Protein AF-A0A1R3TRW3-F1 (afdb_monomer_lite)

Secondary structure (DSSP, 8-state):
--------SS-HHHHHHHHHHHHSGGGS-TTTEEEEE-SSS-EEEEE-HHHHHHHHHHHHHHTTSHHHHHHHHHHH---HHHHHHHHHHHT-

Structure (mmCIF, N/CA/C/O backbone):
data_AF-A0A1R3TRW3-F1
#
_entry.id   AF-A0A1R3TRW3-F1
#
loop_
_atom_site.group_PDB
_atom_site.id
_atom_site.type_symbol
_atom_site.label_atom_id
_atom_site.label_alt_id
_atom_site.label_comp_id
_atom_site.label_asym_id
_atom_site.label_entity_id
_atom_site.label_seq_id
_atom_site.pdbx_PDB_ins_code
_atom_site.Cartn_x
_atom_site.Cartn_y
_atom_site.Cartn_z
_atom_site.occupancy
_atom_site.B_iso_or_equiv
_atom_site.auth_seq_id
_atom_site.auth_comp_id
_atom_site.auth_asym_id
_atom_site.auth_atom_id
_atom_site.pdbx_PDB_model_num
ATOM 1 N N . MET A 1 1 ? 6.789 -21.332 -27.321 1.00 35.31 1 MET A N 1
ATOM 2 C CA . MET A 1 1 ? 6.101 -20.105 -26.871 1.00 35.31 1 MET A CA 1
ATOM 3 C C . MET A 1 1 ? 5.660 -20.331 -25.433 1.00 35.31 1 MET A C 1
ATOM 5 O O . MET A 1 1 ? 4.841 -21.225 -25.243 1.00 35.31 1 MET A O 1
ATOM 9 N N . PRO A 1 2 ? 6.227 -19.668 -24.411 1.00 35.25 2 PRO A N 1
ATOM 10 C CA . PRO A 1 2 ? 5.731 -19.849 -23.056 1.00 35.25 2 PRO A CA 1
ATOM 11 C C . PRO A 1 2 ? 4.421 -19.069 -22.899 1.00 35.25 2 PRO A C 1
ATOM 13 O O . PRO A 1 2 ? 4.323 -17.900 -23.259 1.00 35.25 2 PRO A O 1
ATOM 16 N N . THR A 1 3 ? 3.392 -19.747 -22.404 1.00 40.94 3 THR A N 1
ATOM 17 C CA . THR A 1 3 ? 2.090 -19.161 -22.089 1.00 40.94 3 THR A CA 1
ATOM 18 C C . THR A 1 3 ? 2.195 -18.389 -20.777 1.00 40.94 3 THR A C 1
ATOM 20 O O . THR A 1 3 ? 2.376 -18.995 -19.721 1.00 40.94 3 THR A O 1
ATOM 23 N N . VAL A 1 4 ? 2.053 -17.063 -20.823 1.00 44.22 4 VAL A N 1
ATOM 24 C CA . VAL A 1 4 ? 1.880 -16.244 -19.616 1.00 44.22 4 VAL A CA 1
ATOM 25 C C . VAL A 1 4 ? 0.469 -16.500 -19.086 1.00 44.22 4 VAL A C 1
ATOM 27 O O . VAL A 1 4 ? -0.524 -16.108 -19.694 1.00 44.22 4 VAL A O 1
ATOM 30 N N . ARG A 1 5 ? 0.361 -17.228 -17.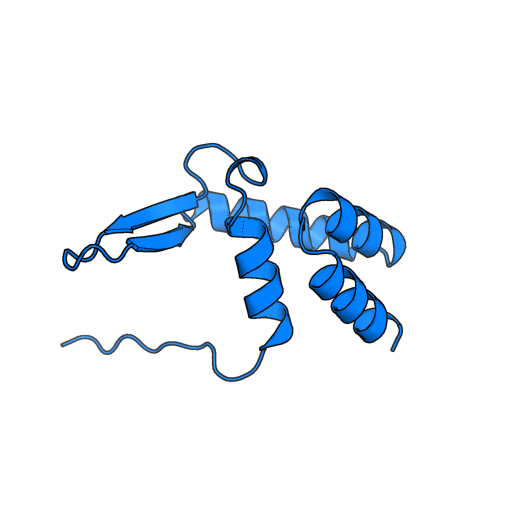972 1.00 38.12 5 ARG A N 1
ATOM 31 C CA . ARG A 1 5 ? -0.908 -17.402 -17.256 1.00 38.12 5 ARG A CA 1
ATOM 32 C C . ARG A 1 5 ? -1.119 -16.207 -16.331 1.00 38.12 5 ARG A C 1
ATOM 34 O O . ARG A 1 5 ? -0.578 -16.180 -15.230 1.00 38.12 5 ARG A O 1
ATOM 41 N N . SER A 1 6 ? -1.950 -15.260 -16.754 1.00 39.56 6 SER A N 1
ATOM 42 C CA . SER A 1 6 ? -2.495 -14.214 -15.884 1.00 39.56 6 SER A CA 1
ATOM 43 C C . SER A 1 6 ? -3.386 -14.869 -14.824 1.00 39.56 6 SER A C 1
ATOM 45 O O . SER A 1 6 ? -4.524 -15.249 -15.089 1.00 39.56 6 SER A O 1
ATOM 47 N N . LYS A 1 7 ? -2.844 -15.073 -13.620 1.00 44.75 7 LYS A N 1
ATOM 48 C CA . LYS A 1 7 ? -3.492 -15.810 -12.521 1.00 44.75 7 LYS A CA 1
ATOM 49 C C . LYS A 1 7 ? -4.424 -14.935 -11.665 1.00 44.75 7 LYS A C 1
ATOM 51 O O . LYS A 1 7 ? -4.646 -15.243 -10.500 1.00 44.75 7 LYS A O 1
ATOM 56 N N . TRP A 1 8 ? -4.990 -13.869 -12.224 1.00 42.75 8 TRP A N 1
ATOM 57 C CA . TRP A 1 8 ? -5.819 -12.912 -11.480 1.00 42.75 8 TRP A CA 1
ATOM 58 C C . TRP A 1 8 ? -7.276 -12.935 -11.950 1.00 42.75 8 TRP A C 1
ATOM 60 O O . TRP A 1 8 ? -7.874 -11.916 -12.271 1.00 42.75 8 TRP A O 1
ATOM 70 N N . GLY A 1 9 ? -7.864 -14.130 -11.999 1.00 35.66 9 GLY A N 1
ATOM 71 C CA . GLY A 1 9 ? -9.313 -14.290 -12.027 1.00 35.66 9 GLY A CA 1
ATOM 72 C C . GLY A 1 9 ? -9.813 -14.439 -10.592 1.00 35.66 9 GLY A C 1
ATOM 73 O O . GLY A 1 9 ? -9.552 -15.473 -9.988 1.00 35.66 9 GLY A O 1
ATOM 74 N N . ALA A 1 10 ? -10.530 -13.426 -10.092 1.00 42.84 10 ALA A N 1
ATOM 75 C CA . ALA A 1 10 ? -11.282 -13.388 -8.824 1.00 42.84 10 ALA A CA 1
ATOM 76 C C . ALA A 1 10 ? -10.631 -12.752 -7.569 1.00 42.84 10 ALA A C 1
ATOM 78 O O . ALA A 1 10 ? -10.680 -13.365 -6.514 1.00 42.84 10 ALA A O 1
ATOM 79 N N . VAL A 1 11 ? -10.152 -11.492 -7.617 1.00 47.66 11 VAL A N 1
ATOM 80 C CA . VAL A 1 11 ? -10.174 -10.575 -6.439 1.00 47.66 11 VAL A CA 1
ATOM 81 C C . VAL A 1 11 ? -10.249 -9.087 -6.865 1.00 47.66 11 VAL A C 1
ATOM 83 O O . VAL A 1 11 ? -9.340 -8.305 -6.615 1.00 47.66 11 VAL A O 1
ATOM 86 N N . GLN A 1 12 ? -11.342 -8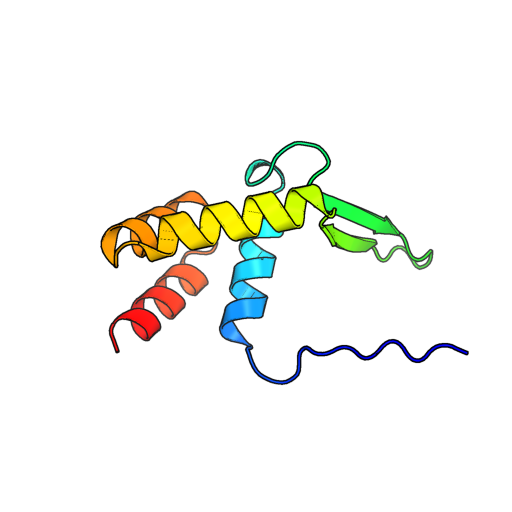.661 -7.508 1.00 55.25 12 GLN A N 1
ATOM 87 C CA . GLN A 1 12 ? -11.519 -7.281 -8.021 1.00 55.25 12 GLN A CA 1
ATOM 88 C C . GLN A 1 12 ? -11.168 -6.142 -7.017 1.00 55.25 12 GLN A C 1
ATOM 90 O O . GLN A 1 12 ? -10.384 -5.271 -7.378 1.00 55.25 12 GLN A O 1
ATOM 95 N N . PRO A 1 13 ? -11.620 -6.145 -5.739 1.00 61.53 13 PRO A N 1
ATOM 96 C CA . PRO A 1 13 ? -11.311 -5.042 -4.818 1.00 61.53 13 PRO A CA 1
ATOM 97 C C . PRO A 1 13 ? -9.858 -5.020 -4.323 1.00 61.53 13 PRO A C 1
ATOM 99 O O . PRO A 1 13 ? -9.404 -3.986 -3.846 1.00 61.53 13 PRO A O 1
ATOM 102 N N . LEU A 1 14 ? -9.139 -6.147 -4.391 1.00 76.31 14 LEU A N 1
ATOM 103 C CA . LEU A 1 14 ? -7.727 -6.192 -4.008 1.00 76.31 14 LEU A CA 1
ATOM 104 C C . LEU A 1 14 ? -6.853 -5.646 -5.136 1.00 76.31 14 LEU A C 1
ATOM 106 O O . LEU A 1 14 ? -5.888 -4.950 -4.861 1.00 76.31 14 LEU A O 1
ATOM 110 N N . THR A 1 15 ? -7.209 -5.920 -6.394 1.00 83.12 15 THR A N 1
ATOM 111 C CA . THR A 1 15 ? -6.487 -5.376 -7.548 1.00 83.12 15 THR A CA 1
ATOM 112 C C . THR A 1 15 ? -6.569 -3.852 -7.595 1.00 83.12 15 THR A C 1
ATOM 114 O O . THR A 1 15 ? -5.531 -3.218 -7.725 1.00 83.12 15 THR A O 1
ATOM 117 N N . GLU A 1 16 ? -7.759 -3.271 -7.416 1.00 89.06 16 GLU A N 1
ATOM 118 C CA . GLU A 1 16 ? -7.940 -1.808 -7.402 1.00 89.06 16 GLU A CA 1
ATOM 119 C C . GLU A 1 16 ? -7.169 -1.148 -6.245 1.00 89.06 16 GLU A C 1
ATOM 121 O O . GLU A 1 16 ? -6.504 -0.139 -6.447 1.00 89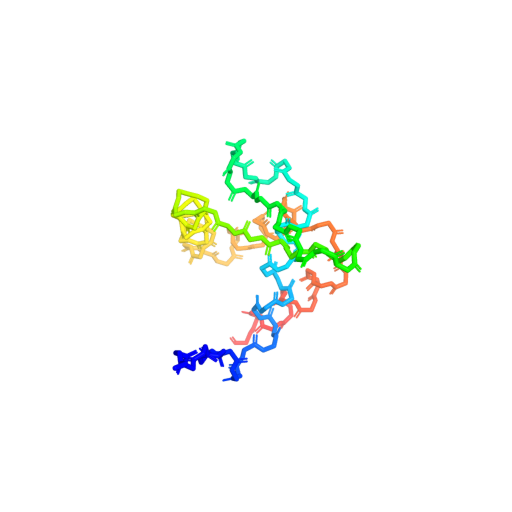.06 16 GLU A O 1
ATOM 126 N N . LEU A 1 17 ? -7.166 -1.761 -5.053 1.00 90.69 17 LEU A N 1
ATOM 127 C CA . LEU A 1 17 ? -6.358 -1.281 -3.928 1.00 90.69 17 LEU A CA 1
ATOM 128 C C . LEU A 1 17 ? -4.858 -1.293 -4.244 1.00 90.69 17 LEU A C 1
ATOM 130 O O . LEU A 1 17 ? -4.168 -0.311 -3.995 1.00 90.69 17 LEU A O 1
ATOM 134 N N . LEU A 1 18 ? -4.346 -2.414 -4.758 1.00 91.88 18 LEU A N 1
ATOM 135 C CA . LEU A 1 18 ? -2.924 -2.537 -5.073 1.00 91.88 18 LEU A CA 1
ATOM 136 C C . LEU A 1 18 ? -2.524 -1.539 -6.160 1.00 91.88 18 LEU A C 1
ATOM 138 O O . LEU A 1 18 ? -1.469 -0.930 -6.045 1.00 91.88 18 LEU A O 1
ATOM 142 N N . GLN A 1 19 ? -3.376 -1.339 -7.169 1.00 90.69 19 GLN A N 1
ATOM 143 C CA . GLN A 1 19 ? -3.169 -0.329 -8.204 1.00 90.69 19 GLN A CA 1
ATOM 144 C C . GLN A 1 19 ? -3.115 1.079 -7.619 1.00 90.69 19 GLN A C 1
ATOM 146 O O . GLN A 1 19 ? -2.187 1.812 -7.944 1.00 90.69 19 GLN A O 1
ATOM 151 N N . ALA A 1 20 ? -4.043 1.441 -6.734 1.00 93.31 20 ALA A N 1
ATOM 152 C CA . ALA A 1 20 ? -4.036 2.755 -6.100 1.00 93.31 20 ALA A CA 1
ATOM 153 C C . ALA A 1 20 ? -2.758 2.994 -5.278 1.00 93.31 20 ALA A C 1
ATOM 155 O O . ALA A 1 20 ? -2.149 4.050 -5.408 1.00 93.31 20 ALA A O 1
ATOM 156 N N . ILE A 1 21 ? -2.291 1.990 -4.522 1.00 93.38 21 ILE A N 1
ATOM 157 C CA . ILE A 1 21 ? -1.040 2.092 -3.751 1.00 93.38 21 ILE A CA 1
ATOM 158 C C . ILE A 1 21 ? 0.163 2.311 -4.678 1.00 93.38 21 ILE A C 1
ATOM 160 O O . ILE A 1 21 ? 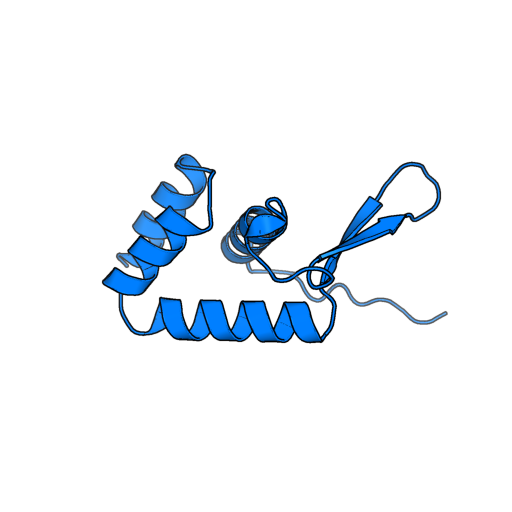0.967 3.196 -4.419 1.00 93.38 21 ILE A O 1
ATOM 164 N N . VAL A 1 22 ? 0.301 1.536 -5.760 1.00 92.62 22 VAL A N 1
ATOM 165 C CA . VAL A 1 22 ? 1.471 1.648 -6.662 1.00 92.62 22 VAL A CA 1
ATOM 166 C C . VAL A 1 22 ? 1.370 2.794 -7.672 1.00 92.62 22 VAL A C 1
ATOM 168 O O . VAL A 1 22 ? 2.311 3.011 -8.431 1.00 92.62 22 VAL A O 1
ATOM 171 N N . SER A 1 23 ? 0.233 3.494 -7.730 1.00 91.06 23 SER A N 1
ATOM 172 C CA . SER A 1 23 ? 0.054 4.663 -8.605 1.00 91.06 23 SER A CA 1
ATOM 173 C C . SER A 1 23 ? 0.700 5.922 -8.029 1.00 91.06 23 SER A C 1
ATOM 175 O O . SER A 1 23 ? 0.966 6.857 -8.779 1.00 91.06 23 SER A O 1
ATOM 177 N N . ASN A 1 24 ? 0.961 5.932 -6.721 1.00 91.81 24 ASN A N 1
ATOM 178 C CA . ASN A 1 24 ? 1.753 6.945 -6.042 1.00 91.81 24 ASN A CA 1
ATOM 179 C C . ASN A 1 24 ? 3.136 6.339 -5.745 1.00 91.81 24 ASN A C 1
ATOM 181 O O . ASN A 1 24 ? 3.252 5.394 -4.965 1.00 91.81 24 ASN A O 1
ATOM 185 N N . ASP A 1 25 ? 4.171 6.823 -6.431 1.00 90.38 25 ASP A N 1
ATOM 186 C CA . ASP A 1 25 ? 5.524 6.269 -6.341 1.00 90.38 25 ASP A CA 1
ATOM 187 C C . ASP A 1 25 ? 6.219 6.575 -5.007 1.00 90.38 25 ASP A C 1
ATOM 189 O O . ASP A 1 25 ? 7.071 5.792 -4.592 1.00 90.38 25 ASP A O 1
ATOM 193 N N . ASP A 1 26 ? 5.783 7.614 -4.287 1.00 91.94 26 ASP A N 1
ATOM 194 C CA . ASP A 1 26 ? 6.252 7.951 -2.937 1.00 91.94 26 ASP A CA 1
ATOM 195 C C . ASP A 1 26 ? 5.802 6.934 -1.868 1.00 91.94 26 ASP A C 1
ATOM 197 O O . ASP A 1 26 ? 6.331 6.921 -0.753 1.00 91.94 26 ASP A O 1
ATOM 201 N N . ASN A 1 27 ? 4.842 6.056 -2.185 1.00 94.06 27 ASN A N 1
ATOM 202 C CA . ASN A 1 27 ? 4.374 5.025 -1.254 1.00 94.06 27 ASN A CA 1
ATOM 203 C C . ASN A 1 27 ? 5.395 3.907 -1.018 1.00 94.06 27 ASN A C 1
ATOM 205 O O . ASN A 1 27 ? 5.283 3.187 -0.023 1.00 94.06 27 ASN A O 1
ATOM 209 N N . LEU A 1 28 ? 6.338 3.714 -1.943 1.00 94.69 28 LEU A N 1
ATOM 210 C CA . LEU A 1 28 ? 7.347 2.662 -1.878 1.00 94.69 28 LEU A CA 1
ATOM 211 C C . LEU A 1 28 ? 8.745 3.242 -2.090 1.00 94.69 28 LEU A C 1
ATOM 213 O O . LEU A 1 28 ? 8.935 4.339 -2.608 1.00 94.69 28 LEU A O 1
ATOM 217 N N . SER A 1 29 ? 9.755 2.478 -1.691 1.00 94.69 29 SER A N 1
ATOM 218 C CA . SER A 1 29 ? 11.147 2.884 -1.847 1.00 94.69 29 SER A CA 1
ATOM 219 C C . SER A 1 29 ? 11.533 3.088 -3.320 1.00 94.69 29 SER A C 1
ATOM 221 O O . SER A 1 29 ? 11.004 2.452 -4.235 1.00 94.69 29 SER A O 1
ATOM 223 N N . TYR A 1 30 ? 12.518 3.956 -3.574 1.00 90.38 30 TYR A N 1
ATOM 224 C CA . TYR A 1 30 ? 13.014 4.188 -4.933 1.00 90.38 30 TYR A CA 1
ATOM 225 C C . TYR A 1 30 ? 13.476 2.877 -5.591 1.00 90.38 30 TYR A C 1
ATOM 227 O O . TYR A 1 30 ? 14.281 2.134 -5.030 1.00 90.38 30 TYR A O 1
ATOM 235 N N . GLY A 1 31 ? 12.985 2.612 -6.805 1.00 90.38 31 GLY A N 1
ATOM 236 C CA . GLY A 1 31 ? 13.246 1.366 -7.531 1.00 90.38 31 GLY A CA 1
ATOM 237 C C . GLY A 1 31 ? 12.326 0.197 -7.152 1.00 90.38 31 GLY A C 1
ATOM 238 O O . GLY A 1 31 ? 12.442 -0.871 -7.752 1.00 90.38 31 GLY A O 1
ATOM 239 N N . SER A 1 32 ? 11.394 0.375 -6.209 1.00 94.38 32 SER A N 1
ATOM 240 C CA . SER A 1 32 ? 10.357 -0.619 -5.898 1.00 94.38 32 SER A CA 1
ATOM 241 C C . SER A 1 32 ? 9.284 -0.684 -6.986 1.00 94.38 32 SER A C 1
ATOM 243 O O . SER A 1 32 ? 8.845 -1.777 -7.346 1.00 94.38 32 SER A O 1
ATOM 245 N N . ILE A 1 33 ? 8.909 0.468 -7.549 1.00 92.88 33 ILE A N 1
ATOM 246 C CA . ILE A 1 33 ? 7.979 0.597 -8.677 1.00 92.88 33 ILE A CA 1
ATOM 247 C C . ILE A 1 33 ? 8.776 0.931 -9.938 1.00 92.88 33 ILE A C 1
ATOM 249 O O . ILE A 1 33 ? 9.632 1.816 -9.937 1.00 92.88 33 ILE A O 1
ATOM 253 N N . ILE A 1 34 ? 8.494 0.221 -11.029 1.00 90.31 34 ILE A N 1
ATOM 254 C CA . ILE A 1 34 ? 9.103 0.451 -12.338 1.00 90.31 34 ILE A CA 1
ATOM 255 C C . ILE A 1 34 ? 8.026 0.569 -13.416 1.00 90.31 34 ILE A C 1
ATOM 257 O O . ILE A 1 34 ? 6.982 -0.078 -13.355 1.00 90.31 34 ILE A O 1
ATOM 261 N N . SER A 1 3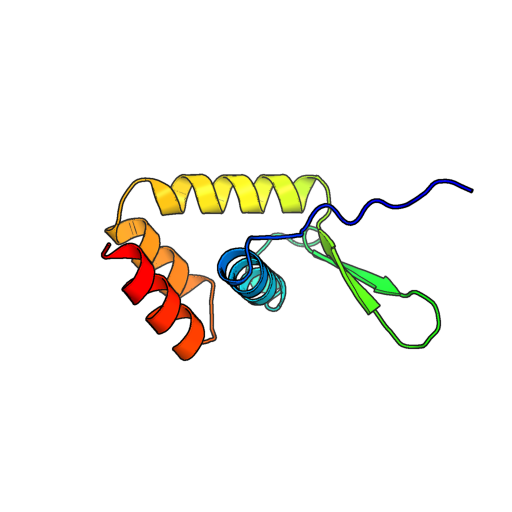5 ? 8.309 1.368 -14.442 1.00 89.44 35 SER A N 1
ATOM 262 C CA . SER A 1 35 ? 7.515 1.407 -15.671 1.00 89.44 35 SER A CA 1
ATOM 263 C C . SER A 1 35 ? 8.219 0.598 -16.753 1.00 89.44 35 SER A C 1
ATOM 265 O O . SER A 1 35 ? 9.342 0.919 -17.144 1.00 89.44 35 SER A O 1
ATOM 267 N N . VAL A 1 36 ? 7.564 -0.453 -17.240 1.00 87.12 36 VAL A N 1
ATOM 268 C CA . VAL A 1 36 ? 8.063 -1.269 -18.350 1.00 87.12 36 VAL A CA 1
ATOM 269 C C . VAL A 1 36 ? 7.380 -0.814 -19.630 1.00 87.12 36 VAL A C 1
ATOM 271 O O . VAL A 1 36 ? 6.176 -0.996 -19.787 1.00 87.12 36 VAL A O 1
ATOM 274 N N . TYR A 1 37 ? 8.152 -0.231 -20.543 1.00 86.75 37 TYR A N 1
ATOM 275 C CA . TYR A 1 37 ? 7.665 0.197 -21.853 1.00 86.75 37 TYR A CA 1
ATOM 276 C C . TYR A 1 37 ? 7.628 -0.991 -22.814 1.00 86.75 37 TYR A C 1
ATOM 278 O O . TYR A 1 37 ? 8.643 -1.663 -23.011 1.00 86.75 37 TYR A O 1
ATOM 286 N N . THR A 1 38 ? 6.470 -1.247 -23.420 1.00 84.12 38 THR A N 1
ATOM 287 C CA . THR A 1 38 ? 6.280 -2.362 -24.366 1.00 84.12 38 THR A CA 1
ATOM 288 C C . THR A 1 38 ? 6.497 -1.962 -25.827 1.00 84.12 38 THR A C 1
ATOM 290 O O . THR A 1 38 ? 6.560 -2.838 -26.686 1.00 84.12 38 THR A O 1
ATOM 293 N N . GLY A 1 39 ? 6.701 -0.669 -26.104 1.00 77.62 39 GLY A N 1
ATOM 294 C CA . GLY A 1 39 ? 7.038 -0.131 -27.428 1.00 77.62 39 GLY A CA 1
ATOM 295 C C . GLY A 1 39 ? 5.891 0.599 -28.132 1.00 77.62 39 GLY A C 1
ATOM 296 O O . GLY A 1 39 ? 6.168 1.413 -29.007 1.00 77.62 39 GLY A O 1
ATOM 297 N N . ASP A 1 40 ? 4.643 0.389 -27.706 1.00 77.12 40 ASP A N 1
ATOM 298 C CA . ASP A 1 40 ? 3.442 1.009 -28.292 1.00 77.12 40 ASP A CA 1
ATOM 299 C C . ASP A 1 40 ? 3.000 2.286 -27.540 1.00 77.12 40 ASP A C 1
ATOM 301 O O . ASP A 1 40 ? 1.810 2.533 -27.380 1.00 77.12 40 ASP A O 1
ATOM 305 N N . ASP A 1 41 ? 3.948 3.066 -26.997 1.00 75.38 41 ASP A N 1
ATOM 306 C CA . ASP A 1 41 ? 3.713 4.173 -26.035 1.00 75.38 41 ASP A CA 1
ATOM 307 C C . ASP A 1 41 ? 2.944 3.779 -24.754 1.00 75.38 41 ASP A C 1
ATOM 309 O O . ASP A 1 41 ? 2.701 4.601 -23.870 1.00 75.38 41 ASP A O 1
ATOM 313 N N . GLU A 1 42 ? 2.624 2.499 -24.602 1.00 78.44 42 GLU A N 1
ATOM 314 C CA . GLU A 1 42 ? 2.069 1.929 -23.389 1.00 78.44 42 GLU A CA 1
ATOM 315 C C . GLU A 1 42 ? 3.197 1.532 -22.431 1.00 78.44 42 GLU A C 1
ATOM 317 O O . GLU A 1 42 ? 4.202 0.906 -22.800 1.00 78.44 42 GLU A O 1
ATOM 322 N N . SER A 1 43 ? 3.015 1.896 -21.164 1.00 83.69 43 SER A N 1
ATOM 323 C CA . SER A 1 43 ? 3.832 1.410 -20.065 1.00 83.69 43 SER A CA 1
ATOM 324 C C . SER A 1 43 ? 2.984 0.565 -19.124 1.00 83.69 43 SER A C 1
ATOM 326 O O . SER A 1 43 ? 1.806 0.826 -18.881 1.00 83.69 43 SER A O 1
ATOM 328 N N . VAL A 1 44 ? 3.601 -0.485 -18.594 1.00 85.81 44 VAL A N 1
ATOM 329 C CA . VAL A 1 44 ? 3.018 -1.305 -17.538 1.00 85.81 44 VAL A CA 1
ATOM 330 C C . VAL A 1 44 ? 3.743 -0.986 -16.242 1.00 85.81 44 VAL A C 1
ATOM 332 O O . VAL A 1 44 ? 4.965 -1.138 -16.160 1.00 85.81 44 VAL A O 1
ATOM 335 N N . THR A 1 45 ? 2.991 -0.578 -15.222 1.00 88.50 45 THR A N 1
ATOM 336 C CA . THR A 1 45 ? 3.505 -0.480 -13.855 1.00 88.50 45 THR A CA 1
ATOM 337 C C . THR A 1 45 ? 3.796 -1.882 -13.333 1.00 88.50 45 THR A C 1
ATOM 339 O O . THR A 1 45 ? 2.913 -2.742 -13.290 1.00 88.50 45 THR A O 1
ATOM 342 N N . ALA A 1 46 ? 5.039 -2.119 -12.934 1.00 90.19 46 ALA A N 1
ATOM 343 C CA . ALA A 1 46 ? 5.486 -3.367 -12.339 1.00 90.19 46 ALA A CA 1
ATOM 344 C C . ALA A 1 46 ? 6.222 -3.100 -11.023 1.00 90.19 46 ALA A C 1
ATOM 346 O O . ALA A 1 46 ? 6.741 -2.011 -10.788 1.00 90.19 46 ALA A O 1
ATOM 347 N N . LEU A 1 47 ? 6.266 -4.120 -10.169 1.00 92.38 47 LEU A N 1
ATOM 348 C CA . LEU A 1 47 ? 7.022 -4.100 -8.922 1.00 92.38 47 LEU A CA 1
ATOM 349 C C . LEU A 1 47 ? 8.280 -4.948 -9.075 1.00 92.38 47 LEU A C 1
ATOM 351 O O . LEU A 1 47 ? 8.235 -6.029 -9.669 1.00 92.38 47 LEU A O 1
ATOM 355 N N . THR A 1 48 ? 9.392 -4.471 -8.526 1.00 93.25 48 THR A N 1
ATOM 356 C CA . THR A 1 48 ? 10.586 -5.305 -8.357 1.00 93.25 48 THR A CA 1
ATOM 357 C C . THR A 1 48 ? 10.362 -6.333 -7.252 1.00 93.25 48 THR A C 1
ATOM 359 O O . THR A 1 48 ? 9.427 -6.224 -6.457 1.00 93.25 48 THR A O 1
ATOM 362 N N . ASP A 1 49 ? 11.233 -7.339 -7.169 1.00 93.88 49 ASP A N 1
ATOM 363 C CA . ASP A 1 49 ? 11.161 -8.334 -6.093 1.00 93.88 49 ASP A CA 1
ATOM 364 C C . ASP A 1 49 ? 11.250 -7.688 -4.703 1.00 93.88 49 ASP A C 1
ATOM 366 O O . ASP A 1 49 ? 10.615 -8.161 -3.760 1.00 93.88 49 ASP A O 1
ATOM 370 N N . ASP A 1 50 ? 12.018 -6.606 -4.566 1.00 93.12 50 ASP A N 1
ATOM 371 C CA . ASP A 1 50 ? 12.138 -5.877 -3.305 1.00 93.12 50 ASP A CA 1
ATOM 372 C C . ASP A 1 50 ? 10.910 -4.997 -3.043 1.00 93.12 50 ASP A C 1
ATOM 374 O O . ASP A 1 50 ? 10.383 -5.038 -1.932 1.00 93.12 50 ASP A O 1
ATOM 378 N N . GLY A 1 51 ? 10.354 -4.342 -4.070 1.00 94.06 51 GLY A N 1
ATOM 379 C CA . GLY A 1 51 ? 9.073 -3.635 -3.956 1.00 94.06 51 GLY A CA 1
ATOM 380 C C . GLY A 1 51 ? 7.902 -4.551 -3.582 1.00 94.06 51 GLY A C 1
ATOM 381 O O . GLY A 1 51 ? 7.056 -4.190 -2.766 1.00 94.06 51 GLY A O 1
ATOM 382 N N . MET A 1 52 ? 7.880 -5.784 -4.098 1.00 93.38 52 MET A N 1
ATOM 383 C CA . MET A 1 52 ? 6.901 -6.803 -3.699 1.00 93.38 52 MET A CA 1
ATOM 384 C C . MET A 1 52 ? 7.030 -7.188 -2.218 1.00 93.38 52 MET A C 1
ATOM 386 O O . MET A 1 52 ? 6.014 -7.375 -1.550 1.00 93.38 52 MET A O 1
ATOM 390 N N . LYS A 1 53 ? 8.257 -7.318 -1.692 1.00 94.94 53 LYS A N 1
ATOM 391 C CA . LYS A 1 53 ? 8.491 -7.629 -0.268 1.00 94.94 53 LYS A CA 1
ATOM 392 C C . LYS A 1 53 ? 8.106 -6.461 0.635 1.00 94.94 53 LYS A C 1
ATOM 394 O O . LYS A 1 53 ? 7.526 -6.690 1.692 1.00 94.94 53 LYS A O 1
ATOM 399 N N . GLU A 1 54 ? 8.433 -5.239 0.226 1.00 95.50 54 GLU A N 1
ATOM 400 C CA . GLU A 1 54 ? 8.068 -4.010 0.931 1.00 95.50 54 GLU A CA 1
ATOM 401 C C . GLU A 1 54 ? 6.544 -3.897 1.056 1.00 95.50 54 GLU A C 1
ATOM 403 O O . GLU A 1 54 ? 6.020 -3.794 2.166 1.00 95.50 54 GLU A O 1
ATOM 408 N N . LEU A 1 55 ? 5.825 -4.061 -0.059 1.00 94.44 55 LEU A N 1
ATOM 409 C CA . LEU A 1 55 ? 4.364 -4.037 -0.077 1.00 94.44 55 LEU A CA 1
ATOM 410 C C . LEU A 1 55 ? 3.746 -5.161 0.770 1.00 94.44 55 LEU A C 1
ATOM 412 O O . LEU A 1 55 ? 2.790 -4.927 1.508 1.00 94.44 55 LEU A O 1
ATOM 416 N N . ASP A 1 56 ? 4.291 -6.379 0.710 1.00 94.38 56 ASP A N 1
ATOM 417 C CA . ASP A 1 56 ? 3.838 -7.492 1.553 1.00 94.38 56 ASP A CA 1
ATOM 418 C C . ASP A 1 56 ? 4.032 -7.193 3.050 1.00 94.38 56 ASP A C 1
ATOM 420 O O . ASP A 1 56 ? 3.146 -7.475 3.859 1.00 94.38 56 ASP A O 1
ATOM 424 N N . GLN A 1 57 ? 5.151 -6.571 3.429 1.00 95.50 57 GLN A N 1
ATOM 425 C CA . GLN A 1 57 ? 5.406 -6.163 4.811 1.00 95.50 57 GLN A CA 1
ATOM 426 C C . GLN A 1 57 ? 4.435 -5.067 5.269 1.00 95.50 57 GLN A C 1
ATOM 428 O O . GLN A 1 57 ? 3.823 -5.205 6.329 1.00 95.50 57 GLN A O 1
ATOM 433 N N . MET A 1 58 ? 4.215 -4.036 4.449 1.00 94.94 58 MET A N 1
ATOM 434 C CA . MET A 1 58 ? 3.238 -2.977 4.726 1.00 94.94 58 MET A CA 1
ATOM 435 C C . MET A 1 58 ? 1.830 -3.542 4.934 1.00 94.94 58 MET A C 1
ATOM 437 O O . MET A 1 58 ? 1.157 -3.205 5.909 1.00 94.94 58 MET A O 1
ATOM 441 N N . LEU A 1 59 ? 1.389 -4.451 4.057 1.00 93.88 59 LEU A N 1
ATOM 442 C CA . LEU A 1 59 ? 0.081 -5.093 4.180 1.00 93.88 59 LEU A CA 1
ATOM 443 C C . LEU A 1 59 ? -0.007 -5.972 5.430 1.00 93.88 59 LEU A C 1
ATOM 445 O O . LEU A 1 59 ? -1.050 -5.989 6.084 1.00 93.88 59 LEU A O 1
ATOM 449 N N . LYS A 1 60 ? 1.061 -6.693 5.787 1.00 94.81 60 LYS A N 1
ATOM 450 C CA . LYS A 1 60 ? 1.111 -7.473 7.032 1.00 94.81 60 LYS A CA 1
ATOM 451 C C . LYS A 1 60 ? 0.950 -6.584 8.255 1.00 94.81 60 LYS A C 1
ATOM 453 O O . LYS A 1 60 ? 0.156 -6.933 9.126 1.00 94.81 60 LYS A O 1
ATOM 458 N N . ASP A 1 61 ? 1.651 -5.455 8.302 1.00 95.31 61 ASP A N 1
ATOM 459 C CA . ASP A 1 61 ? 1.571 -4.519 9.423 1.00 95.31 61 ASP A CA 1
ATOM 460 C C . ASP A 1 61 ? 0.193 -3.853 9.507 1.00 95.31 61 ASP A C 1
ATOM 462 O O . ASP A 1 61 ? -0.433 -3.865 10.565 1.00 95.31 61 ASP A O 1
ATOM 466 N N . ALA A 1 62 ? -0.356 -3.406 8.378 1.00 94.31 62 ALA A N 1
ATOM 467 C CA . ALA A 1 62 ? -1.696 -2.828 8.310 1.00 94.31 62 ALA A CA 1
ATOM 468 C C . ALA A 1 62 ? -2.803 -3.805 8.746 1.00 94.31 62 ALA A C 1
ATOM 470 O O . ALA A 1 62 ? -3.836 -3.404 9.277 1.00 94.31 62 ALA A O 1
ATOM 471 N N . ARG A 1 63 ? -2.623 -5.112 8.520 1.00 92.69 63 ARG A N 1
ATOM 472 C CA . ARG A 1 63 ? -3.626 -6.143 8.844 1.00 92.69 63 ARG A CA 1
ATOM 473 C C . ARG A 1 63 ? -3.573 -6.635 10.292 1.00 92.69 63 ARG A C 1
ATOM 475 O O . ARG A 1 63 ? -4.357 -7.518 10.641 1.00 92.69 63 ARG A O 1
ATOM 482 N N . ARG A 1 64 ? -2.707 -6.073 11.140 1.00 94.31 64 ARG A N 1
ATOM 483 C CA . ARG A 1 64 ? -2.586 -6.450 12.561 1.00 94.31 64 ARG A CA 1
ATOM 484 C C . ARG A 1 64 ? -3.818 -6.077 13.386 1.00 94.31 64 ARG A C 1
ATOM 486 O O . ARG A 1 64 ? -4.157 -6.803 14.322 1.00 94.31 64 ARG A O 1
ATOM 493 N N . SER A 1 65 ? -4.534 -5.015 13.017 1.00 94.06 65 SER A N 1
ATOM 494 C CA . SER A 1 65 ? -5.796 -4.632 13.653 1.00 94.06 65 SER A CA 1
ATOM 495 C C . SER A 1 65 ? -6.724 -3.850 12.711 1.00 94.06 65 SER A C 1
ATOM 497 O O . SER A 1 65 ? -6.274 -3.268 11.724 1.00 94.06 65 SER A O 1
ATOM 499 N N . PRO A 1 66 ? -8.039 -3.774 13.008 1.00 92.31 66 PRO A N 1
ATOM 500 C CA . PRO A 1 66 ? -8.966 -2.958 12.222 1.00 92.31 66 PRO A CA 1
ATOM 501 C C . PRO A 1 66 ? -8.651 -1.457 12.230 1.00 92.31 66 PRO A C 1
ATOM 503 O O . PRO A 1 66 ? -9.108 -0.755 11.332 1.00 92.31 66 PRO A O 1
ATOM 506 N N . GLN A 1 67 ? -7.945 -0.958 13.251 1.00 94.31 67 GLN A N 1
ATOM 507 C CA . GLN A 1 67 ? -7.542 0.447 13.319 1.00 94.31 67 GLN A CA 1
ATOM 508 C C . GLN A 1 67 ? -6.334 0.702 12.416 1.00 94.31 67 GLN A C 1
ATOM 510 O O . GLN A 1 67 ? -6.429 1.551 11.540 1.00 94.31 67 GLN A O 1
ATOM 515 N N . GLU A 1 68 ? -5.277 -0.110 12.531 1.00 95.50 68 GLU A N 1
ATOM 516 C CA . GLU A 1 68 ? -4.102 -0.032 11.644 1.00 95.50 68 GLU A CA 1
ATOM 517 C C . GLU A 1 68 ? -4.496 -0.197 10.174 1.00 95.50 68 GLU A C 1
ATOM 519 O O . GLU A 1 68 ? -3.959 0.484 9.307 1.00 95.50 68 GLU A O 1
ATOM 524 N N . TRP A 1 69 ? -5.499 -1.032 9.888 1.00 95.19 69 TRP A N 1
ATOM 525 C CA . TRP A 1 69 ? -6.019 -1.179 8.534 1.00 95.19 69 TRP A CA 1
ATOM 526 C C . TRP A 1 69 ? -6.662 0.109 8.005 1.00 95.19 69 TRP A C 1
ATOM 528 O O . TRP A 1 69 ? -6.512 0.435 6.831 1.00 95.19 69 TRP A O 1
ATOM 538 N N . LYS A 1 70 ? -7.389 0.849 8.849 1.00 94.31 70 LYS A N 1
ATOM 539 C CA . LYS A 1 70 ? -8.002 2.125 8.454 1.00 94.31 70 LYS A CA 1
ATOM 540 C C . LYS A 1 70 ? -6.944 3.205 8.267 1.00 94.31 70 LYS A C 1
ATOM 542 O O . LYS A 1 70 ? -6.998 3.884 7.249 1.00 94.31 70 LYS A O 1
ATOM 547 N N . ASP A 1 71 ? -5.999 3.301 9.198 1.00 95.50 71 ASP A N 1
ATOM 548 C CA . ASP A 1 71 ? -4.922 4.294 9.169 1.00 95.50 71 ASP A CA 1
ATOM 549 C C . ASP A 1 71 ? -4.013 4.082 7.949 1.00 95.50 71 ASP A C 1
ATOM 551 O O . ASP A 1 71 ? -3.631 5.038 7.279 1.00 95.50 71 ASP A O 1
ATOM 555 N N . PHE A 1 72 ? -3.732 2.819 7.606 1.00 95.81 72 PHE A N 1
ATOM 556 C CA . PHE A 1 72 ? -3.016 2.453 6.387 1.00 95.81 72 PHE A CA 1
ATOM 557 C C . PHE A 1 72 ? -3.744 2.933 5.128 1.00 95.81 72 PHE A C 1
ATOM 559 O O . PHE A 1 72 ? -3.137 3.572 4.274 1.00 95.81 72 PHE A O 1
ATOM 566 N N . LEU A 1 73 ? -5.048 2.656 5.016 1.00 94.94 73 LEU A N 1
ATOM 567 C CA . LEU A 1 73 ? -5.827 3.093 3.856 1.00 94.94 73 LEU A CA 1
ATOM 568 C C . LEU A 1 73 ? -5.848 4.619 3.722 1.00 94.94 73 LEU A C 1
ATOM 570 O O . LEU A 1 73 ? -5.742 5.109 2.610 1.00 94.94 73 LEU A O 1
ATOM 574 N N . ASP A 1 74 ? -5.943 5.354 4.830 1.00 94.94 74 ASP A N 1
ATOM 575 C CA . ASP A 1 74 ? -5.939 6.823 4.806 1.00 94.94 74 ASP A CA 1
ATOM 576 C C . ASP A 1 74 ? -4.559 7.421 4.485 1.00 94.94 74 ASP A C 1
ATOM 578 O O . ASP A 1 74 ? -4.481 8.568 4.059 1.00 94.94 74 ASP A O 1
ATOM 582 N N . SER A 1 75 ? -3.478 6.665 4.698 1.00 94.81 75 SER A N 1
ATOM 583 C CA . SER A 1 75 ? -2.104 7.145 4.491 1.00 94.81 75 SER A CA 1
ATOM 584 C C . SER A 1 75 ? -1.538 6.810 3.111 1.00 94.81 75 SER A C 1
ATOM 586 O O . SER A 1 75 ? -0.692 7.545 2.621 1.00 94.81 75 SER A O 1
ATOM 588 N N . PHE A 1 76 ? -1.962 5.693 2.510 1.00 94.56 76 PHE A N 1
ATOM 589 C CA . PHE A 1 76 ? -1.351 5.142 1.289 1.00 94.56 76 PHE A CA 1
ATOM 590 C C . PHE A 1 76 ? -2.300 5.097 0.083 1.00 94.56 76 PHE A C 1
ATOM 592 O O . PHE A 1 76 ? -1.912 4.626 -0.987 1.00 94.56 76 PHE A O 1
ATOM 599 N N . VAL A 1 77 ? -3.556 5.529 0.236 1.00 94.25 77 VAL A N 1
ATOM 600 C CA . VAL A 1 77 ? -4.553 5.521 -0.843 1.00 94.25 77 VAL A CA 1
ATOM 601 C C . VAL A 1 77 ? -5.236 6.882 -0.921 1.00 94.25 77 VAL A C 1
ATOM 603 O O . VAL A 1 77 ? -6.084 7.204 -0.094 1.00 94.25 77 VAL A O 1
ATOM 606 N N . ASP A 1 78 ? -4.912 7.645 -1.963 1.00 91.31 78 ASP A N 1
ATOM 607 C CA . ASP A 1 78 ? -5.467 8.990 -2.178 1.00 91.31 78 ASP A CA 1
ATOM 608 C C . ASP A 1 78 ? -6.942 8.971 -2.630 1.00 91.31 78 ASP A C 1
ATOM 610 O O . ASP A 1 78 ? -7.673 9.951 -2.495 1.00 91.31 78 ASP A O 1
ATOM 614 N N . GLU A 1 79 ? -7.411 7.850 -3.183 1.00 92.94 79 GLU A N 1
ATOM 615 C CA . GLU A 1 79 ? -8.772 7.726 -3.701 1.00 92.94 79 GLU A CA 1
ATOM 616 C C . GLU A 1 79 ? -9.795 7.493 -2.572 1.00 92.94 79 GLU A C 1
ATOM 618 O O . GLU A 1 79 ? -10.063 6.363 -2.151 1.00 92.94 79 GLU A O 1
ATOM 623 N N . GLU A 1 80 ? -10.418 8.577 -2.101 1.00 91.44 80 GLU A N 1
ATOM 624 C CA . GLU A 1 80 ? -11.367 8.551 -0.976 1.00 91.44 80 GLU A CA 1
ATOM 625 C C . GLU A 1 80 ? -12.558 7.593 -1.187 1.00 91.44 80 GLU A C 1
ATOM 627 O O . GLU A 1 80 ? -12.977 6.896 -0.255 1.00 91.44 80 GLU A O 1
ATOM 632 N N . GLU A 1 81 ? -13.105 7.513 -2.408 1.00 92.12 81 GLU A N 1
ATOM 633 C CA . GLU A 1 81 ? -14.230 6.619 -2.724 1.00 92.12 81 GLU A CA 1
ATOM 634 C C . GLU A 1 81 ? -13.824 5.142 -2.587 1.00 92.12 81 GLU A C 1
ATOM 636 O O . GLU A 1 81 ? -14.554 4.324 -2.004 1.00 92.12 81 GLU A O 1
ATOM 641 N N . LEU A 1 82 ? -12.621 4.804 -3.059 1.00 91.31 82 LEU A N 1
ATOM 642 C CA . LEU A 1 82 ? -12.043 3.473 -2.930 1.00 91.31 82 LEU A CA 1
ATOM 643 C C . LEU A 1 82 ? -11.833 3.113 -1.455 1.00 91.31 82 LEU A C 1
ATOM 645 O O . LEU A 1 82 ? -12.261 2.033 -1.024 1.00 91.31 82 LEU A O 1
ATOM 649 N N . VAL A 1 83 ? -11.253 4.027 -0.671 1.00 92.25 83 VAL A N 1
ATOM 650 C CA . VAL A 1 83 ? -11.049 3.865 0.776 1.00 92.25 83 VAL A CA 1
ATOM 651 C C . VAL A 1 83 ? -12.376 3.611 1.490 1.00 92.25 83 VAL A C 1
ATOM 653 O O . VAL A 1 83 ? -12.500 2.629 2.232 1.00 92.25 83 VAL A O 1
ATOM 656 N N . ALA A 1 84 ? -13.401 4.428 1.233 1.00 92.06 84 ALA A N 1
ATOM 657 C CA . ALA A 1 84 ? -14.720 4.284 1.848 1.00 92.06 84 ALA A CA 1
ATOM 658 C C . ALA A 1 84 ? -15.352 2.917 1.536 1.00 92.06 84 ALA A C 1
ATOM 660 O O . ALA A 1 84 ? -15.846 2.221 2.433 1.00 92.06 84 ALA A O 1
ATOM 661 N N . ARG A 1 85 ? -15.278 2.481 0.274 1.00 91.00 85 ARG A N 1
ATOM 662 C CA . ARG A 1 85 ? -15.819 1.193 -0.181 1.00 91.00 85 ARG A CA 1
ATOM 663 C C . ARG A 1 85 ? -15.085 0.002 0.441 1.00 91.00 85 ARG A C 1
ATOM 665 O O . ARG A 1 85 ? -15.728 -0.988 0.802 1.00 91.00 85 ARG A O 1
ATOM 672 N N . ILE A 1 86 ? -13.760 0.073 0.582 1.00 89.00 86 ILE A N 1
ATOM 673 C CA . ILE A 1 86 ? -12.958 -0.981 1.223 1.00 89.00 86 ILE A CA 1
ATOM 674 C C . ILE A 1 86 ? -13.244 -1.037 2.726 1.00 89.00 86 ILE A C 1
ATOM 676 O O . ILE A 1 86 ? -13.478 -2.127 3.258 1.00 89.00 86 ILE A O 1
ATOM 680 N N . LYS A 1 87 ? -13.299 0.117 3.404 1.00 88.38 87 LYS A N 1
ATOM 681 C CA . LYS A 1 87 ? -13.659 0.202 4.827 1.00 88.38 87 LYS A CA 1
ATOM 682 C C . LYS A 1 87 ? -15.037 -0.407 5.083 1.00 88.38 87 LYS A C 1
ATOM 684 O O . LYS A 1 87 ? -15.159 -1.241 5.974 1.00 88.38 87 LYS A O 1
ATOM 689 N N . ALA A 1 88 ? -16.034 -0.096 4.251 1.00 87.50 88 ALA A N 1
ATOM 690 C CA . ALA A 1 88 ? -17.385 -0.653 4.362 1.00 87.50 88 ALA A CA 1
ATOM 691 C C . ALA A 1 88 ? -17.442 -2.183 4.182 1.00 87.50 88 ALA A C 1
ATOM 693 O O . ALA A 1 88 ? -18.260 -2.849 4.818 1.00 87.50 88 ALA A O 1
ATOM 694 N N . LYS A 1 89 ? -16.576 -2.760 3.336 1.00 81.19 89 LYS A N 1
ATOM 695 C CA . LYS A 1 89 ? -16.470 -4.220 3.164 1.00 81.19 89 LYS A CA 1
ATOM 696 C C . LYS A 1 89 ? -15.755 -4.908 4.327 1.00 81.19 89 LYS A C 1
ATOM 698 O O . LYS A 1 89 ? -16.040 -6.070 4.583 1.00 81.19 89 LYS A O 1
ATOM 703 N N . SER A 1 90 ? -14.846 -4.211 5.009 1.00 67.94 90 SER A N 1
ATOM 704 C CA . SER A 1 90 ? -14.086 -4.748 6.143 1.00 67.94 90 SER A CA 1
ATOM 705 C C . SER A 1 90 ? -14.886 -4.803 7.449 1.00 67.94 90 SER A C 1
ATOM 707 O O . SER A 1 90 ? -14.456 -5.472 8.382 1.00 67.94 90 SER A O 1
ATOM 709 N N . THR A 1 91 ? -16.020 -4.104 7.537 1.00 56.94 91 THR A N 1
ATOM 710 C CA . THR A 1 91 ? -16.927 -4.124 8.700 1.00 56.94 91 THR A CA 1
ATOM 711 C C . THR A 1 91 ? -17.852 -5.352 8.737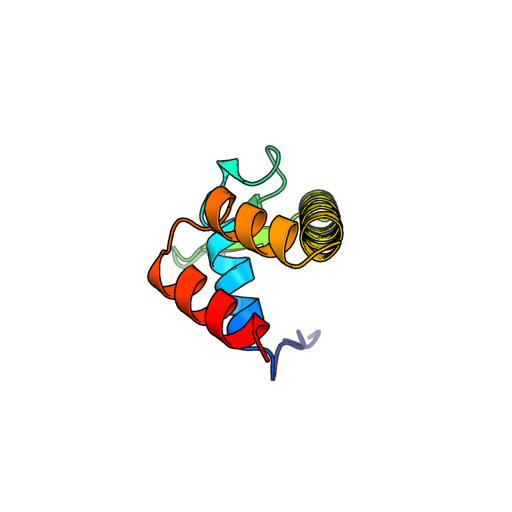 1.00 56.94 91 THR A C 1
ATOM 713 O O . THR A 1 91 ? -18.780 -5.379 9.544 1.00 56.94 91 THR A O 1
ATOM 716 N N . ARG A 1 92 ? -17.650 -6.329 7.843 1.00 45.09 92 ARG A N 1
ATOM 717 C CA . ARG A 1 92 ? -18.427 -7.572 7.747 1.00 45.09 92 ARG A CA 1
ATOM 718 C C . ARG A 1 92 ? -17.681 -8.763 8.322 1.00 45.09 92 ARG A C 1
ATOM 720 O O . ARG A 1 92 ? -16.458 -8.849 8.082 1.00 45.09 92 ARG A O 1
#

pLDDT: mean 83.17, std 18.11, range [35.25, 95.81]

Sequence (92 aa):
MPTVRSKWGAVQPLTELLQAIVSNDDNLSYGSIISVYTGDDESVTALTDDGMKELDQMLKDARRSPQEWKDFLDSFVDEEELVARIKAKSTR

Radius of gyration: 14.77 Å; chains: 1; bounding box: 32×29×42 Å

Foldseek 3Di:
DDDDDPPPDDDVLVVVLVCQLLVDVVSFDPQQWDWDDPPPPDTDIDGDPVVVVRVVVQVVQCPPDLVSVLVSCVPRGPPPVSSVVVNVVVVD